Protein AF-X1JWI4-F1 (afdb_monomer_lite)

Organism: NCBI:txid412755

Structure (mmCIF, N/CA/C/O backbone):
data_AF-X1JWI4-F1
#
_entry.id   AF-X1JWI4-F1
#
loop_
_atom_site.group_PDB
_atom_site.id
_atom_site.type_symbol
_atom_site.label_atom_id
_atom_site.label_alt_id
_atom_site.label_comp_id
_atom_site.label_asym_id
_atom_site.label_entity_id
_atom_site.label_seq_id
_atom_site.pdbx_PDB_ins_code
_atom_site.Cartn_x
_atom_site.Cartn_y
_atom_site.Cartn_z
_atom_site.occupancy
_atom_site.B_iso_or_equiv
_atom_site.auth_seq_id
_atom_site.auth_comp_id
_atom_site.auth_asym_id
_atom_site.auth_atom_id
_atom_site.pdbx_PDB_model_num
ATOM 1 N N . LEU A 1 1 ? -9.105 -0.754 -3.033 1.00 83.25 1 LEU A N 1
ATOM 2 C CA . LEU A 1 1 ? -7.791 -0.370 -2.471 1.00 83.25 1 LEU A CA 1
ATOM 3 C C . LEU A 1 1 ? -6.593 -0.919 -3.238 1.00 83.25 1 LEU A C 1
ATOM 5 O O . LEU A 1 1 ? -5.972 -0.142 -3.937 1.00 83.25 1 LEU A O 1
ATOM 9 N N . PHE A 1 2 ? -6.255 -2.218 -3.166 1.00 84.69 2 PHE A N 1
ATOM 10 C CA . PHE A 1 2 ? -5.014 -2.720 -3.792 1.00 84.69 2 PHE A CA 1
ATOM 11 C C . PHE A 1 2 ? -4.935 -2.436 -5.302 1.00 84.69 2 PHE A C 1
ATOM 13 O O . PHE A 1 2 ? -3.971 -1.828 -5.747 1.00 84.69 2 PHE A O 1
ATOM 20 N N . LYS A 1 3 ? -5.972 -2.797 -6.075 1.00 86.44 3 LYS A N 1
ATOM 21 C CA . LYS A 1 3 ? -6.029 -2.508 -7.522 1.00 86.44 3 LYS A CA 1
ATOM 22 C C . LYS A 1 3 ? -5.997 -1.004 -7.828 1.00 86.44 3 LYS A C 1
ATOM 24 O O . LYS A 1 3 ? -5.389 -0.601 -8.807 1.00 86.44 3 LYS A O 1
ATOM 29 N N . THR A 1 4 ? -6.611 -0.188 -6.970 1.00 88.31 4 THR A N 1
ATOM 30 C CA . THR A 1 4 ? -6.610 1.279 -7.075 1.00 88.31 4 THR A CA 1
ATOM 31 C C . THR A 1 4 ? -5.193 1.832 -6.922 1.00 88.31 4 THR A C 1
ATOM 33 O O . THR A 1 4 ? -4.705 2.529 -7.800 1.00 88.31 4 THR A O 1
ATOM 36 N N . LEU A 1 5 ? -4.497 1.453 -5.847 1.00 87.12 5 LEU A N 1
ATOM 37 C CA . LEU A 1 5 ? -3.114 1.860 -5.585 1.00 87.12 5 LEU A CA 1
ATOM 38 C C . LEU A 1 5 ? -2.153 1.329 -6.652 1.00 87.12 5 LEU A C 1
ATOM 40 O O . LEU A 1 5 ? -1.214 2.017 -7.031 1.00 87.12 5 LEU A O 1
ATOM 44 N N . GLN A 1 6 ? -2.399 0.122 -7.162 1.00 88.56 6 GLN A N 1
ATOM 45 C CA . GLN A 1 6 ? -1.620 -0.446 -8.255 1.00 88.56 6 GLN A CA 1
ATOM 46 C C . GLN A 1 6 ? -1.803 0.349 -9.554 1.00 88.56 6 GLN A C 1
ATOM 48 O O . GLN A 1 6 ? -0.814 0.628 -10.220 1.00 88.56 6 GLN A O 1
ATOM 53 N N . ALA A 1 7 ? -3.029 0.752 -9.900 1.00 89.06 7 ALA A N 1
ATOM 54 C CA . ALA A 1 7 ? -3.286 1.588 -11.073 1.00 89.06 7 ALA A CA 1
ATOM 55 C C . ALA A 1 7 ? -2.607 2.960 -10.944 1.00 89.06 7 ALA A C 1
ATOM 57 O O . ALA A 1 7 ? -1.864 3.357 -11.836 1.00 89.06 7 ALA A O 1
ATOM 58 N N . VAL A 1 8 ? -2.755 3.613 -9.786 1.00 87.56 8 VAL A N 1
ATOM 59 C CA . VAL A 1 8 ? -2.076 4.884 -9.483 1.00 87.56 8 VAL A CA 1
ATOM 60 C C . VAL A 1 8 ? -0.559 4.736 -9.597 1.00 87.56 8 VAL A C 1
ATOM 62 O O . VAL A 1 8 ? 0.107 5.611 -10.148 1.00 87.56 8 VAL A O 1
ATOM 65 N N . ALA A 1 9 ? -0.001 3.625 -9.109 1.00 89.81 9 ALA A N 1
ATOM 66 C CA . ALA A 1 9 ? 1.418 3.348 -9.251 1.00 89.81 9 ALA A CA 1
ATOM 67 C C . ALA A 1 9 ? 1.824 3.203 -10.718 1.00 89.81 9 ALA A C 1
ATOM 69 O O . ALA A 1 9 ? 2.798 3.819 -11.126 1.00 89.81 9 ALA A O 1
ATOM 70 N N . VAL A 1 10 ? 1.075 2.448 -11.525 1.00 90.00 10 VAL A N 1
ATOM 71 C CA . VAL A 1 10 ? 1.338 2.297 -12.967 1.00 90.00 10 VAL A CA 1
ATOM 72 C C . VAL A 1 10 ? 1.343 3.656 -13.677 1.00 90.00 10 VAL A C 1
ATOM 74 O O . VAL A 1 10 ? 2.270 3.928 -14.439 1.00 90.00 10 VAL A O 1
ATOM 77 N N . GLU A 1 11 ? 0.393 4.543 -13.368 1.00 90.38 11 GLU A N 1
ATOM 78 C CA . GLU A 1 11 ? 0.374 5.918 -13.893 1.00 90.38 11 GLU A CA 1
ATOM 79 C C . GLU A 1 11 ? 1.593 6.743 -13.444 1.00 90.38 11 GLU A C 1
ATOM 81 O O . GLU A 1 11 ? 2.112 7.566 -14.196 1.00 90.38 11 GLU A O 1
ATOM 86 N N . ASN A 1 12 ? 2.114 6.477 -12.245 1.00 88.25 12 ASN A N 1
ATOM 87 C CA . ASN A 1 12 ? 3.305 7.115 -11.681 1.00 88.25 12 ASN A CA 1
ATOM 88 C C . ASN A 1 12 ? 4.586 6.292 -11.919 1.00 88.25 12 ASN A C 1
ATOM 90 O O . ASN A 1 12 ? 5.475 6.266 -11.072 1.00 88.25 12 ASN A O 1
ATOM 94 N N . ARG A 1 13 ? 4.705 5.609 -13.068 1.00 89.56 13 ARG A N 1
ATOM 95 C CA . ARG A 1 13 ? 5.903 4.827 -13.457 1.00 89.56 13 ARG A CA 1
ATOM 96 C C . ARG A 1 13 ? 6.270 3.701 -12.481 1.00 89.56 13 ARG A C 1
ATOM 98 O O . ARG A 1 13 ? 7.439 3.389 -12.274 1.00 89.56 13 ARG A O 1
ATOM 105 N N . GLY A 1 14 ? 5.261 3.081 -11.890 1.00 89.94 14 GLY A N 1
ATOM 106 C CA . GLY A 1 14 ? 5.409 2.045 -10.877 1.00 89.94 14 GLY A CA 1
ATOM 107 C C . GLY A 1 14 ? 5.722 2.583 -9.482 1.00 89.94 14 GLY A C 1
ATOM 108 O O . GLY A 1 14 ? 6.117 1.794 -8.632 1.00 89.94 14 GLY A O 1
ATOM 109 N N . GLU A 1 15 ? 5.561 3.879 -9.207 1.00 92.50 15 GLU A N 1
ATOM 110 C CA . GLU A 1 15 ? 5.873 4.466 -7.900 1.00 92.50 15 GLU A CA 1
ATOM 111 C C . GLU A 1 15 ? 4.614 4.920 -7.153 1.00 92.50 15 GLU A C 1
ATOM 113 O O . GLU A 1 15 ? 3.677 5.463 -7.731 1.00 92.50 15 GLU A O 1
ATOM 118 N N . ILE A 1 16 ? 4.585 4.739 -5.832 1.00 92.00 16 ILE A N 1
ATOM 119 C CA . ILE A 1 16 ? 3.502 5.263 -4.994 1.00 92.00 16 ILE A CA 1
ATOM 120 C C . ILE A 1 16 ? 4.016 5.760 -3.652 1.00 92.00 16 ILE A C 1
ATOM 122 O O . ILE A 1 16 ? 4.920 5.184 -3.055 1.00 92.00 16 ILE A O 1
ATOM 126 N N . ARG A 1 17 ? 3.430 6.847 -3.150 1.00 90.69 17 ARG A N 1
ATOM 127 C CA . ARG A 1 17 ? 3.824 7.424 -1.861 1.00 90.69 17 ARG A CA 1
ATOM 128 C C . ARG A 1 17 ? 3.162 6.682 -0.713 1.00 90.69 17 ARG A C 1
ATOM 130 O O . ARG A 1 17 ? 1.963 6.409 -0.753 1.00 90.69 17 ARG A O 1
ATOM 137 N N . TRP A 1 18 ? 3.924 6.468 0.355 1.00 89.25 18 TRP A N 1
ATOM 138 C CA . TRP A 1 18 ? 3.407 5.904 1.600 1.00 89.25 18 TRP 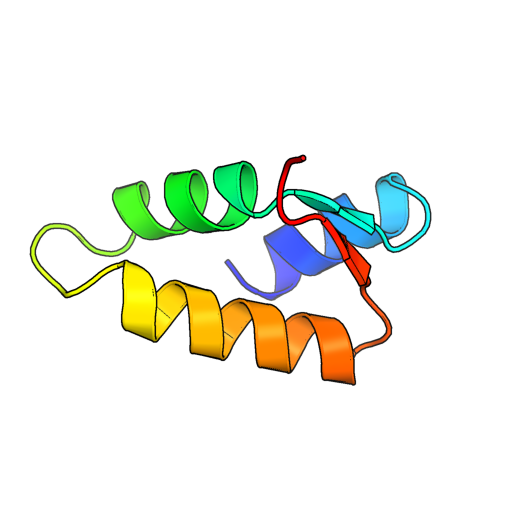A CA 1
ATOM 139 C C . TRP A 1 18 ? 2.219 6.697 2.164 1.00 89.25 18 TRP A C 1
ATOM 141 O O . TRP A 1 18 ? 1.228 6.108 2.585 1.00 89.25 18 TRP A O 1
ATOM 151 N N . SER A 1 19 ? 2.261 8.034 2.103 1.00 88.25 19 SER A N 1
ATOM 152 C CA . SER A 1 19 ? 1.157 8.884 2.571 1.00 88.25 19 SER A CA 1
ATOM 153 C C . SER A 1 19 ? -0.161 8.559 1.868 1.00 88.25 19 SER A C 1
ATOM 155 O O . SER A 1 19 ? -1.185 8.449 2.529 1.00 88.25 19 SER A O 1
ATOM 157 N N . ARG A 1 20 ? -0.116 8.288 0.556 1.00 87.81 20 ARG A N 1
ATOM 158 C CA . ARG A 1 20 ? -1.304 7.927 -0.221 1.00 87.81 20 ARG A CA 1
ATOM 159 C C . ARG A 1 20 ? -1.879 6.584 0.222 1.00 87.81 20 ARG A C 1
ATOM 161 O O . ARG A 1 20 ? -3.090 6.441 0.315 1.00 87.81 20 ARG A O 1
ATOM 168 N N . ILE A 1 21 ? -1.015 5.613 0.522 1.00 89.19 21 ILE A N 1
ATOM 169 C CA . ILE A 1 21 ? -1.427 4.313 1.071 1.00 89.19 21 ILE A CA 1
ATOM 170 C C . ILE A 1 21 ? -2.163 4.512 2.404 1.00 89.19 21 ILE A C 1
ATOM 172 O O . ILE A 1 21 ? -3.222 3.923 2.611 1.00 89.19 21 ILE A O 1
ATOM 176 N N . ILE A 1 22 ? -1.627 5.365 3.281 1.00 87.44 22 ILE A N 1
ATOM 177 C CA . ILE A 1 22 ? -2.224 5.680 4.585 1.00 87.44 22 ILE A CA 1
ATOM 178 C C . ILE A 1 22 ? -3.560 6.413 4.433 1.00 87.44 22 ILE A C 1
ATOM 180 O O . ILE A 1 22 ? -4.503 6.068 5.133 1.00 87.44 22 ILE A O 1
ATOM 184 N N . GLU A 1 23 ? -3.666 7.388 3.527 1.00 87.81 23 GLU A N 1
ATOM 185 C CA . GLU A 1 23 ? -4.908 8.131 3.265 1.00 87.81 23 GLU A CA 1
ATOM 186 C C . GLU A 1 23 ? -6.035 7.203 2.794 1.00 87.81 23 GLU A C 1
ATOM 188 O O . GLU A 1 23 ? -7.127 7.220 3.358 1.00 87.81 23 GLU A O 1
ATOM 193 N N . GLU A 1 24 ? -5.747 6.329 1.830 1.00 87.31 24 GLU A N 1
ATOM 194 C CA . GLU A 1 24 ? -6.711 5.355 1.304 1.00 87.31 24 GLU A CA 1
ATOM 195 C C . GLU A 1 24 ? -7.119 4.330 2.378 1.00 87.31 24 GLU A C 1
ATOM 197 O O . GLU A 1 24 ? -8.280 3.925 2.473 1.00 87.31 24 GLU A O 1
ATOM 202 N N . LEU A 1 25 ? -6.172 3.914 3.226 1.00 86.31 25 LEU A N 1
ATOM 203 C CA . LEU A 1 25 ? -6.459 3.018 4.345 1.00 86.31 25 LEU A CA 1
ATOM 204 C C . LEU A 1 25 ? -7.235 3.704 5.462 1.00 86.31 25 LEU A C 1
ATOM 206 O O . LEU A 1 25 ? -8.073 3.047 6.069 1.00 86.31 25 LEU A O 1
ATOM 210 N N . ARG A 1 26 ? -7.000 4.992 5.728 1.00 84.19 26 ARG A N 1
ATOM 211 C CA . ARG A 1 26 ? -7.737 5.763 6.737 1.00 84.19 26 ARG A CA 1
ATOM 212 C C . ARG A 1 26 ? -9.227 5.788 6.419 1.00 84.19 26 ARG A C 1
ATOM 214 O O . ARG A 1 26 ? -10.032 5.60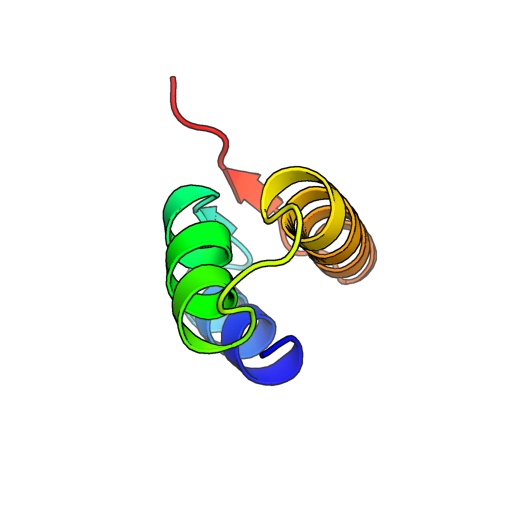9 7.325 1.00 84.19 26 ARG A O 1
ATOM 221 N N . ASP A 1 27 ? -9.567 5.956 5.144 1.00 79.44 27 ASP A N 1
ATOM 222 C CA . ASP A 1 27 ? -10.952 5.932 4.666 1.00 79.44 27 ASP A CA 1
ATOM 223 C C . ASP A 1 27 ? -11.589 4.535 4.807 1.00 79.44 27 ASP A C 1
ATOM 225 O O . ASP A 1 27 ? -12.765 4.399 5.128 1.00 79.44 27 ASP A O 1
ATOM 229 N N . SER A 1 28 ? -10.792 3.472 4.636 1.00 76.06 28 SER A N 1
ATOM 230 C CA . SER A 1 28 ? -11.267 2.078 4.706 1.00 76.06 28 SER A CA 1
ATOM 231 C C . SER A 1 28 ? -11.234 1.439 6.104 1.00 76.06 28 SER A C 1
ATOM 233 O O . SER A 1 28 ? -11.918 0.442 6.335 1.00 76.06 28 SER A O 1
ATOM 235 N N . LEU A 1 29 ? -10.412 1.935 7.029 1.00 73.69 29 LEU A N 1
ATOM 236 C CA . LEU A 1 29 ? -10.151 1.331 8.340 1.00 73.69 29 LEU A CA 1
ATOM 237 C C . LEU A 1 29 ? -10.351 2.369 9.447 1.00 73.69 29 LEU A C 1
ATOM 239 O O . LEU A 1 29 ? -9.411 2.767 10.136 1.00 73.69 29 LEU A O 1
ATOM 243 N N . ALA A 1 30 ? -11.598 2.779 9.658 1.00 64.56 30 ALA A N 1
ATOM 244 C CA . ALA A 1 30 ? -11.969 3.542 10.842 1.00 64.56 30 ALA A CA 1
ATOM 245 C C . ALA A 1 30 ? -11.781 2.668 12.104 1.00 64.56 30 ALA A C 1
ATOM 247 O O . ALA A 1 30 ? -12.578 1.772 12.376 1.00 64.56 30 ALA A O 1
ATOM 248 N N . GLY A 1 31 ? -10.699 2.894 12.860 1.00 66.81 31 GLY A N 1
ATOM 249 C CA . GLY A 1 31 ? -10.492 2.311 14.197 1.00 66.81 31 GLY A CA 1
ATOM 250 C C . GLY A 1 31 ? -9.586 1.073 14.302 1.00 66.81 31 GLY A C 1
ATOM 251 O O . GLY A 1 31 ? -9.484 0.503 15.385 1.00 66.81 31 GLY A O 1
ATOM 252 N N . LYS A 1 32 ? -8.901 0.651 13.229 1.00 68.75 32 LYS A N 1
ATOM 253 C CA . LYS A 1 32 ? -7.869 -0.414 13.272 1.00 68.75 32 LYS A CA 1
ATOM 254 C 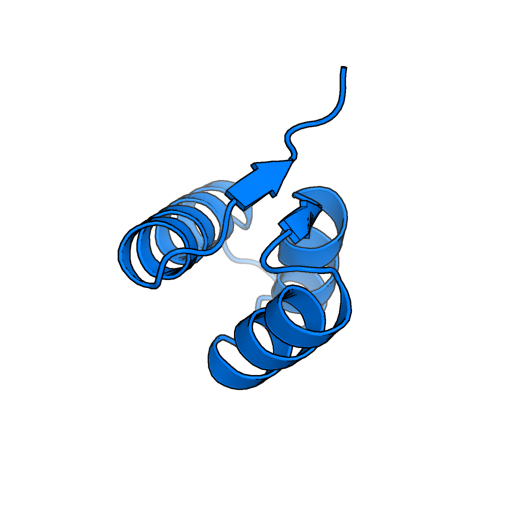C . LYS A 1 32 ? -6.457 0.167 13.110 1.00 68.75 32 LYS A C 1
ATOM 256 O O . LYS A 1 32 ? -6.326 1.252 12.546 1.00 68.75 32 LYS A O 1
ATOM 261 N N . PRO A 1 33 ? -5.393 -0.530 13.5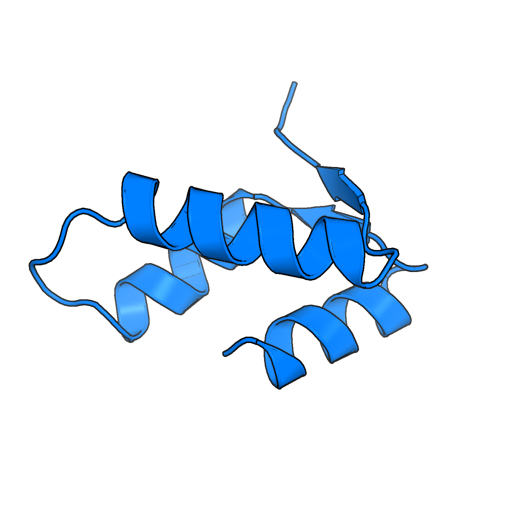63 1.00 76.94 33 PRO A N 1
ATOM 262 C CA . PRO A 1 33 ? -4.020 -0.056 13.397 1.00 76.94 33 PRO A CA 1
ATOM 263 C C . PRO A 1 33 ? -3.669 0.093 11.907 1.00 76.94 33 PRO A C 1
ATOM 265 O O . PRO A 1 33 ? -3.451 -0.888 11.194 1.00 76.94 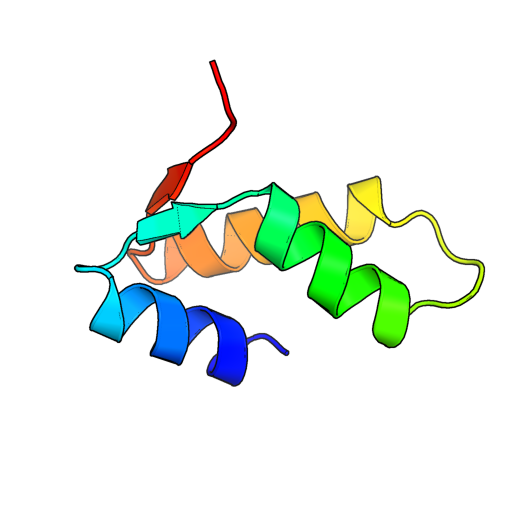33 PRO A O 1
ATOM 268 N N . LEU A 1 34 ? -3.638 1.346 11.440 1.00 82.25 34 LEU A N 1
ATOM 269 C CA . LEU A 1 34 ? -3.393 1.715 10.041 1.00 82.25 34 LEU A CA 1
ATOM 270 C C . LEU A 1 34 ? -1.979 1.355 9.583 1.00 82.25 34 LEU A C 1
ATOM 272 O O . LEU A 1 34 ? -1.788 1.023 8.418 1.00 82.25 34 LEU A O 1
ATOM 276 N N . VAL A 1 35 ? -1.011 1.393 10.500 1.00 81.69 35 VAL A N 1
ATOM 277 C CA . VAL A 1 35 ? 0.404 1.109 10.220 1.00 81.69 35 VAL A CA 1
ATOM 278 C C . VAL A 1 35 ? 0.583 -0.326 9.726 1.00 81.69 35 VAL A C 1
ATOM 280 O O . VAL A 1 35 ? 1.076 -0.535 8.625 1.00 81.69 35 VAL A O 1
ATOM 283 N N . ASP A 1 36 ? 0.064 -1.302 10.470 1.00 85.88 36 ASP A N 1
ATOM 284 C CA . ASP A 1 36 ? 0.176 -2.731 10.150 1.00 85.88 36 ASP A CA 1
ATOM 285 C C . ASP A 1 36 ? -0.488 -3.074 8.802 1.00 85.88 36 ASP A C 1
ATOM 287 O O . ASP A 1 36 ? 0.022 -3.844 7.980 1.00 85.88 36 ASP A O 1
ATOM 291 N N . ALA A 1 37 ? -1.648 -2.459 8.545 1.00 87.12 37 ALA A N 1
ATOM 292 C CA . ALA A 1 37 ? -2.370 -2.610 7.287 1.00 87.12 37 ALA A CA 1
ATOM 293 C C . ALA A 1 37 ? -1.620 -1.959 6.114 1.00 87.12 37 ALA A C 1
ATOM 295 O O . ALA A 1 37 ? -1.569 -2.534 5.023 1.00 87.12 37 ALA A O 1
ATOM 296 N N . ALA A 1 38 ? -1.015 -0.792 6.338 1.00 87.69 38 ALA A N 1
ATOM 297 C CA . ALA A 1 38 ? -0.216 -0.086 5.347 1.00 87.69 38 ALA A CA 1
ATOM 298 C C . ALA A 1 38 ? 1.067 -0.836 5.008 1.00 87.69 38 ALA A C 1
ATOM 300 O O . ALA A 1 38 ? 1.386 -0.962 3.828 1.00 87.69 38 ALA A O 1
ATOM 301 N N . GLU A 1 39 ? 1.745 -1.420 5.996 1.00 89.19 39 GLU A N 1
ATOM 302 C CA . GLU A 1 39 ? 2.945 -2.230 5.777 1.00 89.19 39 GLU A CA 1
ATOM 303 C C . GLU A 1 39 ? 2.627 -3.473 4.949 1.00 89.19 39 GLU A C 1
ATOM 305 O O . GLU A 1 39 ? 3.281 -3.740 3.936 1.00 89.19 39 GLU A O 1
ATOM 310 N N . LYS A 1 40 ? 1.555 -4.193 5.302 1.00 90.56 40 LYS A N 1
ATOM 311 C CA . LYS A 1 40 ? 1.078 -5.341 4.515 1.00 90.56 40 LYS A CA 1
ATOM 312 C C . LYS A 1 40 ? 0.738 -4.941 3.082 1.00 90.56 40 LYS A C 1
ATOM 314 O O . LYS A 1 40 ? 1.036 -5.686 2.145 1.00 90.56 40 LYS A O 1
ATOM 319 N N . LEU A 1 41 ? 0.118 -3.778 2.891 1.00 89.56 41 LEU A N 1
ATOM 320 C CA . LEU A 1 41 ? -0.272 -3.306 1.567 1.00 89.56 41 LEU A CA 1
ATOM 321 C C . LEU A 1 41 ? 0.935 -2.864 0.735 1.00 89.56 41 LEU A C 1
ATOM 323 O O . LEU A 1 41 ? 1.039 -3.250 -0.429 1.00 89.56 41 LEU A O 1
ATOM 327 N N . ALA A 1 42 ? 1.876 -2.142 1.337 1.00 90.00 42 ALA A N 1
ATOM 328 C CA . ALA A 1 42 ? 3.135 -1.758 0.715 1.00 90.00 42 ALA A CA 1
ATOM 329 C C . ALA A 1 42 ? 3.967 -2.981 0.320 1.00 90.00 42 ALA A C 1
ATOM 331 O O . ALA A 1 42 ? 4.475 -3.038 -0.796 1.00 90.00 42 ALA A O 1
ATOM 332 N N . HIS A 1 43 ? 4.031 -4.006 1.172 1.00 92.06 43 HIS A N 1
ATOM 333 C CA . HIS A 1 43 ? 4.720 -5.253 0.850 1.00 92.06 43 HIS A CA 1
ATOM 334 C C . HIS A 1 43 ? 4.092 -5.967 -0.359 1.00 92.06 43 HIS A C 1
ATOM 336 O O . HIS A 1 43 ? 4.800 -6.483 -1.226 1.00 92.06 43 HIS A O 1
ATOM 342 N N . ARG A 1 44 ? 2.755 -5.974 -0.460 1.00 92.12 44 ARG A N 1
ATOM 343 C CA . ARG A 1 44 ? 2.051 -6.522 -1.632 1.00 92.12 44 ARG A CA 1
ATOM 344 C C . ARG A 1 44 ? 2.314 -5.713 -2.899 1.00 92.12 44 ARG A C 1
ATOM 346 O O . ARG A 1 44 ? 2.461 -6.308 -3.961 1.00 92.12 44 ARG A O 1
ATOM 353 N N . LEU A 1 45 ? 2.365 -4.387 -2.793 1.00 90.50 45 LEU A N 1
ATOM 354 C CA . LEU A 1 45 ? 2.691 -3.496 -3.908 1.00 90.50 45 LEU A CA 1
ATOM 355 C C . LEU A 1 45 ? 4.130 -3.734 -4.383 1.00 90.50 45 LEU A C 1
ATOM 357 O O . LEU A 1 45 ? 4.347 -3.949 -5.571 1.00 90.50 45 LEU A O 1
ATOM 361 N N . HIS A 1 46 ? 5.082 -3.848 -3.458 1.00 90.88 46 HIS A N 1
ATOM 362 C CA . HIS A 1 46 ? 6.471 -4.179 -3.768 1.00 90.88 46 HIS A CA 1
ATOM 363 C C . HIS A 1 46 ? 6.609 -5.517 -4.504 1.00 90.88 46 HIS A C 1
ATOM 365 O O . HIS A 1 46 ? 7.273 -5.597 -5.534 1.00 90.88 46 HIS A O 1
ATOM 371 N N . LYS A 1 47 ? 5.899 -6.561 -4.050 1.00 91.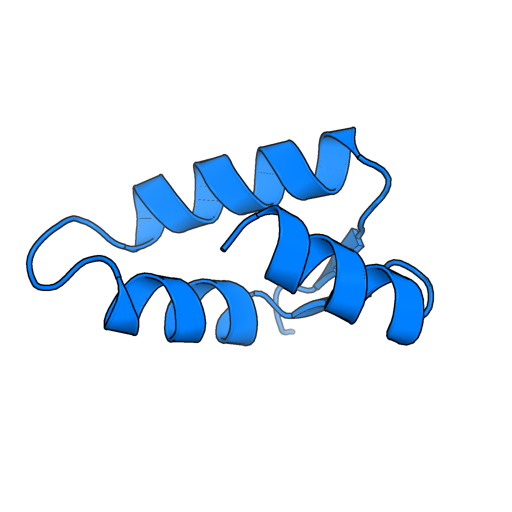94 47 LYS A N 1
ATOM 372 C CA . LYS A 1 47 ? 5.830 -7.855 -4.757 1.00 91.94 47 LYS A CA 1
ATOM 373 C C . LYS A 1 47 ? 5.225 -7.761 -6.159 1.00 91.94 47 LYS A C 1
ATOM 375 O O . LYS A 1 47 ? 5.526 -8.600 -6.999 1.00 91.94 47 LYS A O 1
ATOM 380 N N . ALA A 1 48 ? 4.384 -6.763 -6.410 1.00 90.00 48 ALA A N 1
ATOM 381 C CA . ALA A 1 48 ? 3.807 -6.490 -7.720 1.00 90.00 48 ALA A CA 1
ATOM 382 C C . ALA A 1 48 ? 4.687 -5.573 -8.595 1.00 90.00 48 ALA A C 1
ATOM 384 O O . ALA A 1 48 ? 4.232 -5.138 -9.649 1.00 90.00 48 ALA A O 1
ATOM 385 N N . GLY A 1 49 ? 5.918 -5.263 -8.169 1.00 90.31 49 GLY A N 1
ATOM 386 C CA . GLY A 1 49 ? 6.844 -4.388 -8.895 1.00 90.31 49 GLY A CA 1
ATOM 387 C C . GLY A 1 49 ? 6.621 -2.893 -8.655 1.00 90.31 49 GLY A C 1
ATOM 388 O O . GLY A 1 49 ? 7.202 -2.074 -9.359 1.00 90.31 49 GLY A O 1
ATOM 389 N N . VAL A 1 50 ? 5.792 -2.522 -7.675 1.00 93.19 50 VAL A N 1
ATOM 390 C CA . VAL A 1 50 ? 5.540 -1.123 -7.318 1.00 93.19 50 VAL A CA 1
ATOM 391 C C . VAL A 1 50 ? 6.525 -0.665 -6.247 1.00 93.19 50 VAL A C 1
ATOM 393 O O . VAL A 1 50 ? 6.611 -1.241 -5.163 1.00 93.19 50 VAL A O 1
ATOM 396 N N . LYS A 1 51 ? 7.232 0.426 -6.510 1.00 92.56 51 LYS A N 1
ATOM 397 C CA . LYS A 1 51 ? 8.153 1.054 -5.570 1.00 92.56 51 LYS A CA 1
ATOM 398 C C . LYS A 1 51 ? 7.395 2.001 -4.643 1.00 92.56 51 LYS A C 1
ATOM 400 O O . LYS A 1 51 ? 6.782 2.975 -5.078 1.00 92.56 51 LYS A O 1
ATOM 405 N N . VAL A 1 52 ? 7.445 1.717 -3.345 1.00 91.06 52 VAL A N 1
ATOM 406 C CA . VAL A 1 52 ? 6.808 2.556 -2.327 1.00 91.06 52 VAL A CA 1
ATOM 407 C C . VAL A 1 52 ? 7.811 3.582 -1.818 1.00 91.06 52 VAL A C 1
ATOM 409 O O . VAL A 1 52 ? 8.830 3.232 -1.228 1.00 91.06 52 VAL A O 1
ATOM 412 N N . LEU A 1 53 ? 7.519 4.858 -2.044 1.00 90.75 53 LEU A N 1
ATOM 413 C CA . LEU A 1 53 ? 8.328 5.973 -1.576 1.00 90.75 53 LEU A CA 1
ATOM 414 C C . LEU A 1 53 ? 7.932 6.300 -0.132 1.00 90.75 53 LEU A C 1
ATOM 416 O O . LEU A 1 53 ? 6.867 6.879 0.120 1.00 90.75 53 LEU A O 1
ATOM 420 N N . MET A 1 54 ? 8.785 5.912 0.815 1.00 81.75 54 MET A N 1
ATOM 421 C CA . MET A 1 54 ? 8.775 6.475 2.163 1.00 81.75 54 MET A CA 1
ATOM 422 C C . MET A 1 54 ? 9.465 7.836 2.073 1.00 81.75 54 MET A C 1
ATOM 424 O O . MET A 1 54 ? 10.536 7.938 1.481 1.00 81.75 54 MET A O 1
ATOM 428 N N . ARG A 1 55 ? 8.808 8.900 2.541 1.00 69.69 55 ARG A N 1
ATOM 429 C CA . ARG A 1 55 ? 9.367 10.261 2.492 1.00 69.69 55 ARG A CA 1
ATOM 430 C C . ARG A 1 55 ? 10.774 10.283 3.113 1.00 69.69 55 ARG A C 1
ATOM 432 O O . ARG A 1 55 ? 10.981 9.630 4.133 1.00 69.69 55 ARG A O 1
ATOM 439 N N . ALA A 1 56 ? 11.676 11.051 2.504 1.00 45.47 56 ALA A N 1
ATOM 440 C CA . ALA A 1 56 ? 12.775 11.692 3.224 1.00 45.47 56 ALA A CA 1
ATOM 441 C C . ALA A 1 56 ? 12.225 12.852 4.069 1.00 45.47 56 ALA A C 1
ATOM 443 O O . ALA A 1 56 ? 11.166 13.406 3.671 1.00 45.47 56 ALA A O 1
#

Secondary structure (DSSP, 8-state):
-HHHHHHHHHHTTTEEEHHHHHHHHHHH-TTS-HHHHHHHHHHHHHHTTPEEE---

Sequence (56 aa):
LFKTLQAVAVENRGEIRWSRIIEELRDSLAGKPLVDAAEKLAHRLHKAGVKVLMRA

Radius of gyration: 10.48 Å; chains: 1; bounding box: 25×20×28 Å

Foldseek 3Di:
DLVVQQVVCVVVVLEDELVVLLVVQCVVDPPDDSVVVSVVSCVVSVVVVHHYDYDD

pLDDT: mean 85.5, std 8.55, range [45.47, 93.19]